Protein AF-A0A5C7R4H3-F1 (afdb_monomer_lite)

Foldseek 3Di:
DVVVVVVVVLVVVLVVLLVVLLVVCLVPPPPSVVDDPVVSSVLLVVLVVVCVVLVLDDSLQSSLLVVLCSHPNPVCQVPDPQNVVLSNPPVDDSVVSSVSSNVVSVVVVVVVVVVVPD

Radius of gyration: 15.07 Å; chains: 1; bounding box: 57×23×38 Å

Structure (mmCIF, N/CA/C/O backbone):
data_AF-A0A5C7R4H3-F1
#
_entry.id   AF-A0A5C7R4H3-F1
#
loop_
_atom_site.group_PDB
_atom_site.id
_atom_site.type_symbol
_atom_site.label_atom_id
_atom_site.label_alt_id
_atom_site.label_comp_id
_atom_site.label_asym_id
_atom_site.label_entity_id
_atom_site.label_seq_id
_atom_site.pdbx_PDB_ins_code
_atom_site.Cartn_x
_atom_site.Cartn_y
_atom_site.Cartn_z
_atom_site.occupancy
_atom_site.B_iso_or_equiv
_atom_site.auth_seq_id
_atom_site.auth_comp_id
_atom_site.auth_asym_id
_atom_site.auth_atom_id
_atom_site.pdbx_PDB_model_num
ATOM 1 N N . MET A 1 1 ? -31.438 5.739 4.914 1.00 60.06 1 MET A N 1
ATOM 2 C CA . MET A 1 1 ? -30.822 6.878 4.184 1.00 60.06 1 MET A CA 1
ATOM 3 C C . MET A 1 1 ? -29.326 7.069 4.486 1.00 60.06 1 MET A C 1
ATOM 5 O O . MET A 1 1 ? -28.551 7.189 3.547 1.00 60.06 1 MET A O 1
ATOM 9 N N . LEU A 1 2 ? -28.883 7.038 5.755 1.00 68.69 2 LEU A N 1
ATOM 10 C CA . LEU A 1 2 ? -27.461 7.198 6.134 1.00 68.69 2 LEU A CA 1
ATOM 11 C C . LEU A 1 2 ? -26.508 6.134 5.552 1.00 68.69 2 LEU A C 1
ATOM 13 O O . LEU A 1 2 ? -25.424 6.476 5.090 1.00 68.69 2 LEU A O 1
ATOM 17 N N . ALA A 1 3 ? -26.903 4.858 5.539 1.00 66.19 3 ALA A N 1
ATOM 18 C CA . ALA A 1 3 ? -26.071 3.776 4.999 1.00 66.19 3 ALA A CA 1
ATOM 19 C C . ALA A 1 3 ? -25.833 3.900 3.479 1.00 66.19 3 ALA A C 1
ATOM 21 O O . ALA A 1 3 ? -24.731 3.634 3.005 1.00 66.19 3 ALA A O 1
ATOM 22 N N . LEU A 1 4 ? -26.844 4.366 2.735 1.00 67.44 4 LEU A N 1
ATOM 23 C CA . LEU A 1 4 ? -26.761 4.661 1.298 1.00 67.44 4 LEU A CA 1
ATOM 24 C C . LEU A 1 4 ? -25.764 5.796 1.021 1.00 67.44 4 LEU A C 1
ATOM 26 O O . LEU A 1 4 ? -24.862 5.626 0.206 1.00 67.44 4 LEU A O 1
ATOM 30 N N . LYS A 1 5 ? -25.846 6.895 1.786 1.00 71.44 5 LYS A N 1
ATOM 31 C CA . LYS A 1 5 ? -24.895 8.016 1.691 1.00 71.44 5 LYS A CA 1
ATOM 32 C C . LYS A 1 5 ? -23.458 7.599 2.033 1.00 71.44 5 LYS A C 1
ATOM 34 O O . LYS A 1 5 ? -22.534 7.980 1.326 1.00 71.44 5 LYS A O 1
ATOM 39 N N . ARG A 1 6 ? -23.256 6.764 3.064 1.00 68.12 6 ARG A N 1
ATOM 40 C CA . ARG A 1 6 ? -21.918 6.248 3.426 1.00 68.12 6 ARG A CA 1
ATOM 41 C C . ARG A 1 6 ? -21.303 5.381 2.328 1.00 68.12 6 ARG A C 1
ATOM 43 O O . ARG A 1 6 ? -20.119 5.525 2.050 1.00 68.12 6 ARG A O 1
ATOM 50 N N . ARG A 1 7 ? -22.090 4.502 1.697 1.00 70.81 7 ARG A N 1
ATOM 51 C CA . ARG A 1 7 ? -21.613 3.675 0.575 1.00 70.81 7 ARG A CA 1
ATOM 52 C C . ARG A 1 7 ? -21.226 4.526 -0.633 1.00 70.81 7 ARG A C 1
ATOM 54 O O . ARG A 1 7 ? -20.177 4.288 -1.214 1.00 70.81 7 ARG A O 1
ATOM 61 N N . GLN A 1 8 ? -22.024 5.541 -0.962 1.00 71.06 8 GLN A N 1
ATOM 62 C CA . GLN A 1 8 ? -21.705 6.476 -2.047 1.00 71.06 8 GLN A CA 1
ATOM 63 C C . GLN A 1 8 ? -20.429 7.275 -1.763 1.00 71.06 8 GLN A C 1
ATOM 65 O O . GLN A 1 8 ? -19.561 7.357 -2.623 1.00 71.06 8 GLN A O 1
ATOM 70 N N . MET A 1 9 ? -20.267 7.803 -0.547 1.00 73.00 9 MET A N 1
ATOM 71 C CA . MET A 1 9 ? -19.039 8.509 -0.162 1.00 73.00 9 MET A CA 1
ATOM 72 C C . MET A 1 9 ? -17.804 7.603 -0.199 1.00 73.00 9 MET A C 1
ATOM 74 O O . MET A 1 9 ? -16.742 8.045 -0.626 1.00 73.00 9 MET A O 1
ATOM 78 N N . ALA A 1 10 ? -17.935 6.341 0.220 1.00 75.88 10 ALA A N 1
ATOM 79 C CA . ALA A 1 10 ? -16.845 5.372 0.144 1.00 75.88 10 ALA A CA 1
ATOM 80 C C . ALA A 1 10 ? -16.445 5.073 -1.310 1.00 75.88 10 ALA A C 1
ATOM 82 O O . ALA A 1 10 ? -15.255 5.030 -1.605 1.00 75.88 10 ALA A O 1
ATOM 83 N N . ALA A 1 11 ? -17.422 4.936 -2.213 1.00 78.56 11 ALA A N 1
ATOM 84 C CA . ALA A 1 11 ? -17.170 4.739 -3.639 1.00 78.56 11 ALA A CA 1
ATOM 85 C C . ALA A 1 11 ? -16.482 5.959 -4.277 1.00 78.56 11 ALA A C 1
ATOM 87 O O . ALA A 1 11 ? -15.495 5.805 -4.986 1.00 78.56 11 ALA A O 1
ATOM 88 N N . ILE A 1 12 ? -16.938 7.179 -3.965 1.00 80.69 12 ILE A N 1
ATOM 89 C CA . ILE A 1 12 ? -16.291 8.419 -4.430 1.00 80.69 12 ILE A CA 1
ATOM 90 C C . ILE A 1 12 ? -14.846 8.495 -3.921 1.00 80.69 12 ILE A C 1
ATOM 92 O O . ILE A 1 12 ? -13.932 8.792 -4.685 1.00 80.69 12 ILE A O 1
ATOM 96 N N . GLY A 1 13 ? -14.628 8.200 -2.637 1.00 82.88 13 GLY A N 1
ATOM 97 C CA . GLY A 1 13 ? -13.297 8.229 -2.034 1.00 82.88 13 GLY A CA 1
ATOM 98 C C . GLY A 1 13 ? -12.337 7.188 -2.612 1.00 82.88 13 GLY A C 1
ATOM 99 O O . GLY A 1 13 ? -11.134 7.433 -2.643 1.00 82.88 13 GLY A O 1
ATOM 100 N N . GLU A 1 14 ? -12.852 6.048 -3.072 1.00 83.94 14 GLU A N 1
ATOM 101 C CA . GLU A 1 14 ? -12.078 5.006 -3.751 1.00 83.94 14 GLU A CA 1
ATOM 102 C C . GLU A 1 14 ? -11.676 5.424 -5.163 1.00 83.94 14 GLU A C 1
ATOM 104 O O . GLU A 1 14 ? -10.496 5.353 -5.492 1.00 83.94 14 GLU A O 1
ATOM 109 N N . VAL A 1 15 ? -12.621 5.941 -5.955 1.00 87.75 15 VAL A N 1
ATOM 110 C CA . VAL A 1 15 ? -12.326 6.473 -7.295 1.00 87.75 15 VAL A CA 1
ATOM 111 C C . VAL A 1 15 ? -11.295 7.598 -7.204 1.00 87.75 15 VAL A C 1
ATOM 113 O O . VAL A 1 15 ? -10.321 7.604 -7.954 1.00 87.75 15 VAL A O 1
ATOM 116 N N . GLN A 1 16 ? -11.456 8.511 -6.242 1.00 88.62 16 GLN A N 1
ATOM 117 C CA . GLN A 1 16 ? -10.498 9.594 -6.026 1.00 88.62 16 GLN A CA 1
ATOM 118 C C . GLN A 1 16 ? -9.118 9.069 -5.613 1.00 88.62 16 GLN A C 1
ATOM 120 O O . GLN A 1 16 ? -8.109 9.556 -6.114 1.00 88.62 16 GLN A O 1
ATOM 125 N N . LEU A 1 17 ? -9.061 8.087 -4.706 1.00 88.75 17 LEU A N 1
ATOM 126 C CA . LEU A 1 17 ? -7.801 7.471 -4.289 1.00 88.75 17 LEU A CA 1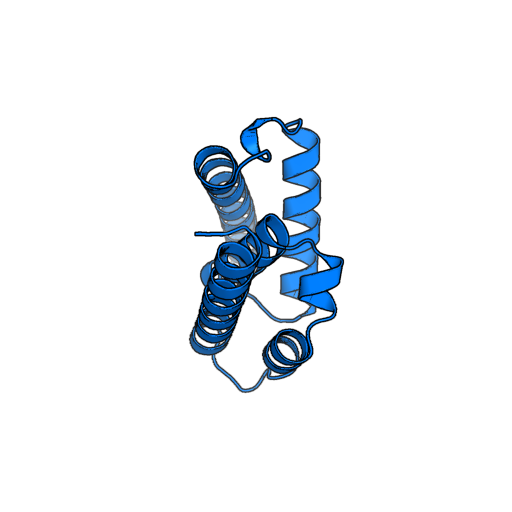
ATOM 127 C C . LEU A 1 17 ? -7.082 6.834 -5.481 1.00 88.75 17 LEU A C 1
ATOM 129 O O . LEU A 1 17 ? -5.897 7.086 -5.673 1.00 88.75 17 LEU A O 1
ATOM 133 N N . ARG A 1 18 ? -7.803 6.046 -6.280 1.00 92.25 18 ARG A N 1
ATOM 134 C CA . ARG A 1 18 ? -7.275 5.370 -7.466 1.00 92.25 18 ARG A CA 1
ATOM 135 C C . ARG A 1 18 ? -6.719 6.373 -8.476 1.00 92.25 18 ARG A C 1
ATOM 137 O O . ARG A 1 18 ? -5.572 6.235 -8.881 1.00 92.25 18 ARG A O 1
ATOM 144 N N . ASN A 1 19 ? -7.476 7.423 -8.799 1.00 91.31 19 ASN A N 1
ATOM 145 C CA . ASN A 1 19 ? -7.033 8.457 -9.738 1.00 91.31 19 ASN A CA 1
ATOM 146 C C . ASN A 1 19 ? -5.795 9.206 -9.217 1.00 91.31 19 ASN A C 1
ATOM 148 O O . ASN A 1 19 ? -4.832 9.392 -9.952 1.00 91.31 19 ASN A O 1
ATOM 152 N N . ASN A 1 20 ? -5.782 9.578 -7.931 1.00 91.75 20 ASN A N 1
ATOM 153 C CA . ASN A 1 20 ? -4.627 10.239 -7.322 1.00 91.75 20 ASN A CA 1
ATOM 154 C C . ASN A 1 20 ? -3.379 9.340 -7.334 1.00 91.75 20 ASN A C 1
ATOM 156 O O . ASN A 1 20 ? -2.272 9.837 -7.530 1.00 91.75 20 ASN A O 1
ATOM 160 N N . LEU A 1 21 ? -3.544 8.030 -7.113 1.00 92.06 21 LEU A N 1
ATOM 161 C CA . LEU A 1 21 ? -2.449 7.064 -7.184 1.00 92.06 21 LEU A CA 1
ATOM 162 C C . LEU A 1 21 ? -1.938 6.903 -8.613 1.00 92.06 21 LEU A C 1
ATOM 164 O O . LEU A 1 21 ? -0.732 6.980 -8.814 1.00 92.06 21 LEU A O 1
ATOM 168 N N . ALA A 1 22 ? -2.826 6.735 -9.592 1.00 91.12 22 ALA A N 1
ATOM 169 C CA . ALA A 1 22 ? -2.444 6.623 -10.995 1.00 91.12 22 ALA A CA 1
ATOM 170 C C . ALA A 1 22 ? -1.647 7.854 -11.457 1.00 91.12 22 ALA A C 1
ATOM 172 O O . ALA A 1 22 ? -0.559 7.710 -12.019 1.00 91.12 22 ALA A O 1
ATOM 173 N N . ASP A 1 23 ? -2.132 9.057 -11.132 1.00 92.19 23 ASP A N 1
ATOM 174 C CA . ASP A 1 23 ? -1.452 10.319 -11.432 1.00 92.19 23 ASP A CA 1
ATOM 175 C C . ASP A 1 23 ? -0.084 10.417 -10.748 1.00 92.19 23 ASP A C 1
ATOM 177 O O . ASP A 1 23 ? 0.902 10.805 -11.377 1.00 92.19 23 ASP A O 1
ATOM 181 N N . PHE A 1 24 ? -0.010 10.080 -9.457 1.00 91.69 24 PHE A N 1
ATOM 182 C CA . PHE A 1 24 ? 1.235 10.144 -8.694 1.00 91.69 24 PHE A CA 1
ATOM 183 C C . PHE A 1 24 ? 2.276 9.157 -9.233 1.00 91.69 24 PHE A C 1
ATOM 185 O O . PHE A 1 24 ? 3.411 9.543 -9.509 1.00 91.69 24 PHE A O 1
ATOM 192 N N . LEU A 1 25 ? 1.891 7.893 -9.416 1.00 91.25 25 LEU A N 1
ATOM 193 C CA . LEU A 1 25 ? 2.791 6.835 -9.867 1.00 91.25 25 LEU A CA 1
ATOM 194 C C . LEU A 1 25 ? 3.290 7.097 -11.288 1.00 91.25 25 LEU A C 1
ATOM 196 O O . LEU A 1 25 ? 4.483 6.974 -11.540 1.00 91.25 25 LEU A O 1
ATOM 200 N N . SER A 1 26 ? 2.415 7.558 -12.186 1.00 89.44 26 SER A N 1
ATOM 201 C CA . SER A 1 26 ? 2.797 7.890 -13.564 1.00 89.44 26 SER A CA 1
ATOM 202 C C . SER A 1 26 ? 3.826 9.021 -13.648 1.00 89.44 26 SER A C 1
ATOM 204 O O . SER A 1 26 ? 4.605 9.067 -14.596 1.00 89.44 26 SER A O 1
ATOM 206 N N . ARG A 1 27 ? 3.840 9.942 -12.672 1.00 90.38 27 ARG A N 1
ATOM 207 C CA . ARG A 1 27 ? 4.785 11.072 -12.627 1.00 90.38 27 ARG A CA 1
ATOM 208 C C . ARG A 1 27 ? 6.097 10.753 -11.919 1.00 90.38 27 ARG A C 1
ATOM 210 O O . ARG A 1 27 ? 7.091 11.420 -12.193 1.00 90.38 27 ARG A O 1
ATOM 217 N N . HIS A 1 28 ? 6.084 9.822 -10.969 1.00 88.75 28 HIS A N 1
ATOM 218 C CA . HIS A 1 28 ? 7.182 9.657 -10.011 1.00 88.75 28 HIS A CA 1
ATOM 219 C C . 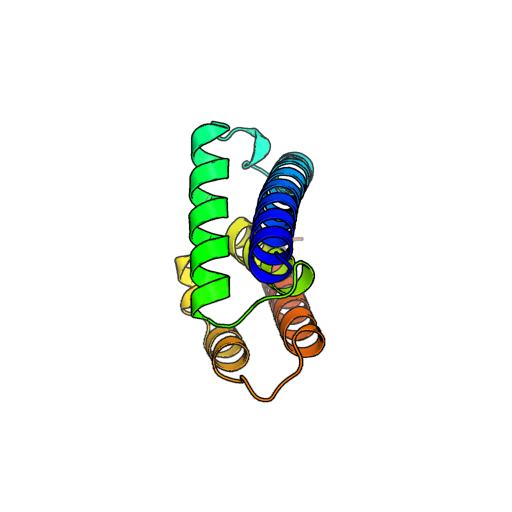HIS A 1 28 ? 7.821 8.269 -9.997 1.00 88.75 28 HIS A C 1
ATOM 221 O O . HIS A 1 28 ? 8.865 8.112 -9.366 1.00 88.75 28 HIS A O 1
ATOM 227 N N . VAL A 1 29 ? 7.227 7.272 -10.656 1.00 85.75 29 VAL A N 1
ATOM 228 C CA . VAL A 1 29 ? 7.776 5.917 -10.731 1.00 85.75 29 VAL A CA 1
ATOM 229 C C . VAL A 1 29 ? 8.102 5.581 -12.181 1.00 85.75 29 VAL A C 1
ATOM 231 O O . VAL A 1 29 ? 7.225 5.554 -13.048 1.00 85.75 29 VAL A O 1
ATOM 234 N N . ASP A 1 30 ? 9.382 5.318 -12.434 1.00 83.50 30 ASP A N 1
ATOM 235 C CA . ASP A 1 30 ? 9.886 5.017 -13.770 1.00 83.50 30 ASP A CA 1
ATOM 236 C C . ASP A 1 30 ? 9.184 3.793 -14.374 1.00 83.50 30 ASP A C 1
ATOM 238 O O . ASP A 1 30 ? 8.921 2.793 -13.706 1.00 83.50 30 ASP A O 1
ATOM 242 N N . GLY A 1 31 ? 8.861 3.878 -15.665 1.00 81.31 31 GLY A N 1
ATOM 243 C CA . GLY A 1 31 ? 8.191 2.810 -16.410 1.00 81.31 31 GLY A CA 1
ATOM 244 C C . GLY A 1 31 ? 6.673 2.728 -16.208 1.00 81.31 31 GLY A C 1
ATOM 245 O O . GLY A 1 31 ? 5.993 2.234 -17.105 1.00 81.31 31 GLY A O 1
ATOM 246 N N . ILE A 1 32 ? 6.114 3.272 -15.118 1.00 83.69 32 ILE A N 1
ATOM 247 C CA . ILE A 1 32 ? 4.659 3.230 -14.875 1.00 83.69 32 ILE A CA 1
ATOM 248 C C . ILE A 1 32 ? 3.895 4.158 -15.816 1.00 83.69 32 ILE A C 1
ATOM 250 O O . ILE A 1 32 ? 2.877 3.752 -16.368 1.00 83.69 32 ILE A O 1
ATOM 254 N N . GLY A 1 33 ? 4.405 5.363 -16.080 1.00 78.00 33 GLY A N 1
ATOM 255 C CA . GLY A 1 33 ? 3.761 6.302 -17.009 1.00 78.00 33 GLY A CA 1
ATOM 256 C C . GLY A 1 33 ? 3.674 5.807 -18.463 1.00 78.00 33 GLY A C 1
ATOM 257 O O . GLY A 1 33 ? 2.941 6.385 -19.259 1.00 78.00 33 GLY A O 1
ATOM 258 N N . ALA A 1 34 ? 4.404 4.742 -18.817 1.00 81.56 34 ALA A N 1
ATOM 259 C CA . ALA A 1 34 ? 4.346 4.099 -20.131 1.00 81.56 34 ALA A CA 1
ATOM 260 C C . ALA A 1 34 ? 3.349 2.924 -20.192 1.00 81.56 34 ALA A C 1
ATOM 262 O O . ALA A 1 34 ? 3.125 2.367 -21.270 1.00 81.56 34 ALA A O 1
ATOM 263 N N . LEU A 1 35 ? 2.766 2.518 -19.058 1.00 81.75 35 LEU A N 1
ATOM 264 C CA . LEU A 1 35 ? 1.762 1.460 -19.026 1.00 81.75 35 LEU A CA 1
ATOM 265 C C . LEU A 1 35 ? 0.448 1.946 -19.660 1.00 81.75 35 LEU A C 1
ATOM 267 O O . LEU A 1 35 ? 0.064 3.103 -19.484 1.00 81.75 35 LEU A O 1
ATOM 271 N N . PRO A 1 36 ? -0.293 1.062 -20.353 1.00 86.31 36 PRO A N 1
ATOM 272 C CA . PRO A 1 36 ? -1.665 1.356 -20.741 1.00 86.31 36 PRO A CA 1
ATOM 273 C C . PRO A 1 36 ? -2.504 1.706 -19.505 1.00 86.31 36 PRO A C 1
ATOM 275 O O . PRO A 1 36 ? -2.461 0.977 -18.512 1.00 86.31 36 PRO A O 1
ATOM 278 N N . LEU A 1 37 ? -3.291 2.783 -19.584 1.00 79.88 37 LEU A N 1
ATOM 279 C CA . LEU A 1 37 ? -4.125 3.271 -18.475 1.00 79.88 37 LEU A CA 1
ATOM 280 C C . LEU A 1 37 ? -5.014 2.167 -17.884 1.00 79.88 37 LEU A C 1
ATOM 282 O O . LEU A 1 37 ? -5.022 1.975 -16.673 1.00 79.88 37 LEU A O 1
ATOM 286 N N . ASP A 1 38 ? -5.663 1.370 -18.738 1.00 86.25 38 ASP A N 1
ATOM 287 C CA . ASP A 1 38 ? -6.535 0.265 -18.313 1.00 86.25 38 ASP A CA 1
ATOM 288 C C . ASP A 1 38 ? -5.797 -0.790 -17.474 1.00 86.25 38 ASP A C 1
ATOM 290 O O . ASP A 1 38 ? -6.375 -1.418 -16.586 1.00 86.25 38 ASP A O 1
ATOM 294 N N . ARG A 1 39 ? -4.501 -0.988 -17.744 1.00 87.69 39 ARG A N 1
ATOM 295 C CA . ARG A 1 39 ? -3.671 -1.935 -17.000 1.00 87.69 39 ARG A CA 1
ATOM 296 C C . ARG A 1 39 ? -3.297 -1.379 -15.630 1.00 87.69 39 ARG A C 1
ATOM 298 O O . ARG A 1 39 ? -3.409 -2.106 -14.647 1.00 87.69 39 ARG A O 1
ATOM 305 N N . LEU A 1 40 ? -2.872 -0.116 -15.565 1.00 87.12 40 LEU A N 1
ATOM 306 C CA . LEU A 1 40 ? -2.549 0.540 -14.297 1.00 87.12 40 LEU A CA 1
ATOM 307 C C . LEU A 1 40 ? -3.781 0.602 -13.385 1.00 87.12 40 LEU A C 1
ATOM 309 O O . LEU A 1 40 ? -3.690 0.281 -12.203 1.00 87.12 40 LEU A O 1
ATOM 313 N N . ASP A 1 41 ? -4.941 0.934 -13.949 1.00 89.12 41 ASP A N 1
ATOM 314 C CA . ASP A 1 41 ? -6.212 0.952 -13.230 1.00 89.12 41 ASP A CA 1
ATOM 315 C C . ASP A 1 41 ? -6.556 -0.426 -12.647 1.00 89.12 41 ASP A C 1
ATOM 317 O O . ASP A 1 41 ? -6.869 -0.529 -11.459 1.00 89.12 41 ASP A O 1
ATOM 321 N N . ALA A 1 42 ? -6.429 -1.495 -13.440 1.00 90.38 42 ALA A N 1
ATOM 322 C CA . ALA A 1 42 ? -6.689 -2.856 -12.974 1.00 90.38 42 ALA A CA 1
ATOM 323 C C . ALA A 1 42 ? -5.714 -3.307 -11.868 1.00 90.38 42 ALA A C 1
ATOM 325 O O . ALA A 1 42 ? -6.123 -3.967 -10.908 1.00 90.38 42 ALA A O 1
ATOM 326 N N . GLU A 1 43 ? -4.431 -2.949 -11.977 1.00 91.44 43 GLU A N 1
ATOM 327 C CA . GLU A 1 43 ? -3.427 -3.249 -10.951 1.00 91.44 43 GLU A CA 1
ATOM 328 C C . GLU A 1 43 ? -3.724 -2.497 -9.642 1.00 91.44 43 GLU A C 1
ATOM 330 O O . GLU A 1 43 ? -3.690 -3.094 -8.560 1.00 91.44 43 GLU A O 1
ATOM 335 N N . LEU A 1 44 ? -4.098 -1.216 -9.724 1.00 92.44 44 LEU A N 1
ATOM 336 C CA . LEU A 1 44 ? -4.487 -0.421 -8.560 1.00 92.44 44 LEU A CA 1
ATOM 337 C C . LEU A 1 44 ? -5.764 -0.946 -7.899 1.00 92.44 44 LEU A C 1
ATOM 339 O O . LEU A 1 44 ? -5.801 -1.063 -6.673 1.00 92.44 44 LEU A O 1
ATOM 343 N N . ASP A 1 45 ? -6.779 -1.323 -8.677 1.00 93.06 45 ASP A N 1
ATOM 344 C CA . ASP A 1 45 ? -8.013 -1.912 -8.150 1.00 93.06 45 ASP A CA 1
ATOM 345 C C . ASP A 1 45 ? -7.734 -3.229 -7.407 1.00 93.06 45 ASP A C 1
ATOM 347 O O . ASP A 1 45 ? -8.255 -3.457 -6.307 1.00 93.06 45 ASP A O 1
ATOM 351 N N . ALA A 1 46 ? -6.847 -4.072 -7.947 1.00 93.94 46 ALA A N 1
ATOM 352 C CA . ALA A 1 46 ? -6.418 -5.301 -7.286 1.00 93.94 46 ALA A CA 1
ATOM 353 C C . ALA A 1 46 ? -5.687 -5.019 -5.959 1.00 93.94 46 ALA A C 1
ATOM 355 O O . ALA A 1 46 ? -5.970 -5.668 -4.944 1.00 93.94 46 ALA A O 1
ATOM 356 N N . ILE A 1 47 ? -4.796 -4.022 -5.930 1.00 94.50 47 ILE A N 1
ATOM 357 C CA . ILE A 1 47 ? -4.082 -3.617 -4.711 1.00 94.50 47 ILE A CA 1
ATOM 358 C C . ILE A 1 47 ? -5.052 -3.052 -3.664 1.00 94.50 47 ILE A C 1
ATOM 360 O O . ILE A 1 47 ? -4.977 -3.425 -2.489 1.00 94.50 47 ILE A O 1
ATOM 364 N N . ILE A 1 48 ? -5.989 -2.189 -4.062 1.00 93.06 48 ILE A N 1
ATOM 365 C CA . ILE A 1 48 ? -7.007 -1.622 -3.166 1.00 93.06 48 ILE A CA 1
ATOM 366 C C . ILE A 1 48 ? -7.867 -2.744 -2.567 1.00 93.06 48 ILE A C 1
ATOM 368 O O . ILE A 1 48 ? -8.104 -2.770 -1.352 1.00 93.06 48 ILE A O 1
ATOM 372 N N . ALA A 1 49 ? -8.299 -3.708 -3.386 1.00 92.69 49 ALA A N 1
ATOM 373 C CA . ALA A 1 49 ? -9.055 -4.870 -2.929 1.00 92.69 49 ALA A CA 1
ATOM 374 C C . ALA A 1 49 ? -8.252 -5.724 -1.931 1.00 92.69 49 ALA A C 1
ATOM 376 O O . ALA A 1 49 ? -8.781 -6.121 -0.883 1.00 92.69 49 ALA A O 1
ATOM 377 N N . TYR A 1 50 ? -6.965 -5.955 -2.205 1.00 94.31 50 TYR A N 1
ATOM 378 C CA . TYR A 1 50 ? -6.068 -6.663 -1.295 1.00 94.31 50 TYR A CA 1
ATOM 379 C C . TYR A 1 50 ? -5.918 -5.928 0.043 1.00 94.31 50 TYR A C 1
ATOM 381 O O . TYR A 1 50 ? -6.136 -6.522 1.103 1.00 94.31 50 TYR A O 1
ATOM 389 N N . CYS A 1 51 ? -5.636 -4.623 0.012 1.00 93.94 51 CYS A N 1
ATOM 390 C CA . CYS A 1 51 ? -5.494 -3.787 1.203 1.00 93.94 51 CYS A CA 1
ATOM 391 C C . CYS A 1 51 ? -6.731 -3.881 2.103 1.00 93.94 51 CYS A C 1
ATOM 393 O O . CYS A 1 51 ? -6.619 -4.086 3.314 1.00 93.94 51 CYS A O 1
ATOM 395 N N . ARG A 1 52 ? -7.929 -3.833 1.509 1.00 90.81 52 ARG A N 1
ATOM 396 C CA . ARG A 1 52 ? -9.198 -3.981 2.235 1.00 90.81 52 ARG A CA 1
ATOM 397 C C . ARG A 1 52 ? -9.330 -5.340 2.907 1.00 90.81 52 ARG A C 1
ATOM 399 O O . ARG A 1 52 ? -9.712 -5.397 4.080 1.00 90.81 52 ARG A O 1
ATOM 406 N N . LYS A 1 53 ? -8.991 -6.420 2.198 1.00 92.88 53 LYS A N 1
ATOM 407 C CA . LYS A 1 53 ? -8.979 -7.786 2.746 1.00 92.88 53 LYS A CA 1
ATOM 408 C C . LYS A 1 53 ? -7.982 -7.916 3.905 1.00 92.88 53 LYS A C 1
ATOM 410 O O . LYS A 1 53 ? -8.290 -8.558 4.910 1.00 92.88 53 LYS A O 1
ATOM 415 N N . ALA A 1 54 ? -6.838 -7.243 3.804 1.00 91.38 54 ALA A N 1
ATOM 416 C CA . ALA A 1 54 ? -5.813 -7.162 4.844 1.00 91.38 54 ALA A CA 1
ATOM 417 C C . ALA A 1 54 ? -6.145 -6.159 5.975 1.00 91.38 54 ALA A C 1
ATOM 419 O O . ALA A 1 54 ? -5.402 -6.015 6.948 1.00 91.38 54 ALA A O 1
ATOM 420 N N . GLY A 1 55 ? -7.285 -5.467 5.894 1.00 92.12 55 GLY A N 1
ATOM 421 C CA . GLY A 1 55 ? -7.738 -4.529 6.919 1.00 92.12 55 GLY A CA 1
ATOM 422 C C . GLY A 1 55 ? -7.022 -3.175 6.908 1.00 92.12 55 GLY A C 1
ATOM 423 O O . GLY A 1 55 ? -7.104 -2.457 7.907 1.00 92.12 55 GLY A O 1
ATOM 424 N N . LEU A 1 56 ? -6.337 -2.816 5.821 1.00 93.50 56 LEU A N 1
ATOM 425 C CA . LEU A 1 56 ? -5.900 -1.449 5.539 1.00 93.50 56 LEU A CA 1
ATOM 426 C C . LEU A 1 56 ? -7.077 -0.690 4.919 1.00 93.50 56 LEU A C 1
ATOM 428 O O . LEU A 1 56 ? -7.582 -1.038 3.853 1.00 93.50 56 LEU A O 1
ATOM 432 N N . ARG A 1 57 ? -7.576 0.311 5.640 1.00 89.50 57 ARG A N 1
ATOM 433 C CA . ARG A 1 57 ? -8.815 1.030 5.309 1.00 89.50 57 ARG A CA 1
ATOM 434 C C . ARG A 1 57 ? -8.612 2.531 5.144 1.00 89.50 57 ARG A C 1
ATOM 436 O O . ARG A 1 57 ? -9.499 3.190 4.611 1.00 89.50 57 ARG A O 1
ATOM 443 N N . SER A 1 58 ? -7.493 3.079 5.619 1.00 91.62 58 SER A N 1
ATOM 444 C CA . SER A 1 58 ? -7.170 4.489 5.401 1.00 91.62 58 SER A CA 1
ATOM 445 C C . SER A 1 58 ? -6.555 4.689 4.015 1.00 91.62 58 SER A C 1
ATOM 447 O O . SER A 1 58 ? -5.804 3.843 3.534 1.00 91.62 58 SER A O 1
ATOM 449 N N . GLN A 1 59 ? -6.844 5.832 3.386 1.00 91.19 59 GLN A N 1
ATOM 450 C CA . GLN A 1 59 ? -6.247 6.193 2.095 1.00 91.19 59 GLN A CA 1
ATOM 451 C C . GLN A 1 59 ? -4.718 6.198 2.162 1.00 91.19 59 GLN A C 1
ATOM 453 O O . GLN A 1 59 ? -4.075 5.693 1.251 1.00 91.19 59 GLN A O 1
ATOM 458 N N . ARG A 1 60 ? -4.144 6.692 3.269 1.00 93.56 60 ARG A N 1
ATOM 459 C CA . ARG A 1 60 ? -2.695 6.689 3.486 1.00 93.56 60 ARG A CA 1
ATOM 460 C C . ARG A 1 60 ? -2.128 5.272 3.484 1.00 93.56 60 ARG A C 1
ATOM 462 O O . ARG A 1 60 ? -1.234 5.007 2.705 1.00 93.56 60 ARG A O 1
ATOM 469 N N . ALA A 1 61 ? -2.687 4.352 4.273 1.00 94.31 61 ALA A N 1
ATOM 470 C CA . ALA A 1 61 ? -2.179 2.981 4.340 1.00 94.31 61 ALA A CA 1
ATOM 471 C C . ALA A 1 61 ? -2.243 2.260 2.986 1.00 94.31 61 ALA A C 1
ATOM 473 O O . ALA A 1 61 ? -1.308 1.553 2.617 1.00 94.31 61 ALA A O 1
ATOM 474 N N . VAL A 1 62 ? -3.333 2.462 2.239 1.00 94.75 62 VAL A N 1
ATOM 475 C CA . VAL A 1 62 ? -3.476 1.918 0.884 1.00 94.75 62 VAL A CA 1
ATOM 476 C C . VAL A 1 62 ? -2.445 2.536 -0.060 1.00 94.75 62 VAL A C 1
ATOM 478 O O . VAL A 1 62 ? -1.814 1.808 -0.816 1.00 94.75 62 VAL A O 1
ATOM 481 N N . ALA A 1 63 ? -2.233 3.852 0.006 1.00 94.69 63 ALA A N 1
ATOM 482 C CA . ALA A 1 63 ? -1.252 4.541 -0.824 1.00 94.69 63 ALA A CA 1
ATOM 483 C C . ALA A 1 63 ? 0.185 4.087 -0.532 1.00 94.69 63 ALA A C 1
ATOM 485 O O . ALA A 1 63 ? 0.928 3.799 -1.467 1.00 94.69 63 ALA A O 1
ATOM 486 N N . SER A 1 64 ? 0.557 3.954 0.744 1.00 95.94 64 SER A N 1
ATOM 487 C CA . SER A 1 64 ? 1.875 3.458 1.155 1.00 95.94 64 SER A CA 1
ATOM 488 C C . SER A 1 64 ? 2.122 2.044 0.620 1.00 95.94 64 SER A C 1
ATOM 490 O O . SER A 1 64 ? 3.191 1.763 0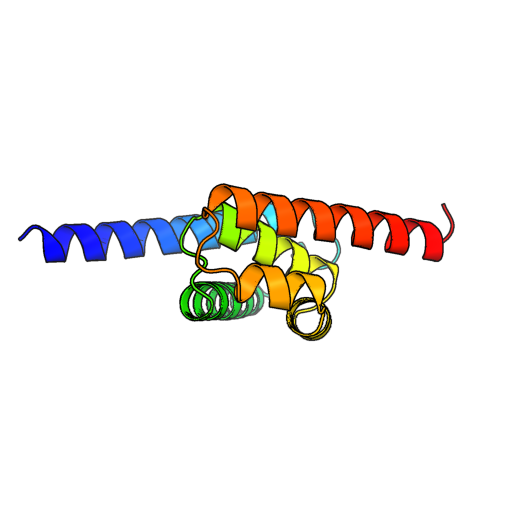.084 1.00 95.94 64 SER A O 1
ATOM 492 N N . TYR A 1 65 ? 1.117 1.165 0.704 1.00 97.00 65 TYR A N 1
ATOM 493 C CA . TYR A 1 65 ? 1.214 -0.199 0.184 1.00 97.00 65 TYR A CA 1
ATOM 494 C C . TYR A 1 65 ? 1.259 -0.240 -1.352 1.00 97.00 65 TYR A C 1
ATOM 496 O O . TYR A 1 65 ? 2.074 -0.955 -1.927 1.00 97.00 65 TYR A O 1
ATOM 504 N N . ALA A 1 66 ? 0.434 0.561 -2.032 1.00 95.62 66 ALA A N 1
ATOM 505 C CA . ALA A 1 66 ? 0.434 0.649 -3.491 1.00 95.62 66 ALA A CA 1
ATOM 506 C C . ALA A 1 66 ? 1.766 1.170 -4.043 1.00 95.62 66 ALA A C 1
ATOM 508 O O . ALA A 1 66 ? 2.266 0.634 -5.031 1.00 95.62 66 ALA A O 1
ATOM 509 N N . LEU A 1 67 ? 2.374 2.161 -3.384 1.00 94.81 67 LEU A N 1
ATOM 510 C CA . LEU A 1 67 ? 3.703 2.653 -3.741 1.00 94.81 67 LEU A CA 1
ATOM 511 C C . LEU A 1 67 ? 4.768 1.562 -3.581 1.00 94.81 67 LEU A C 1
ATOM 513 O O . LEU A 1 67 ? 5.567 1.355 -4.491 1.00 94.81 67 LEU A O 1
ATOM 517 N N . ALA A 1 68 ? 4.751 0.829 -2.464 1.00 95.81 68 ALA A N 1
ATOM 518 C CA . ALA A 1 68 ? 5.649 -0.302 -2.239 1.00 95.81 68 ALA A CA 1
ATOM 519 C C . ALA A 1 68 ? 5.540 -1.346 -3.365 1.00 95.81 68 ALA A C 1
ATOM 521 O O . ALA A 1 68 ? 6.548 -1.744 -3.951 1.00 95.81 68 ALA A O 1
ATOM 522 N N . CYS A 1 69 ? 4.312 -1.748 -3.700 1.00 95.44 69 CYS A N 1
ATOM 523 C CA . CYS A 1 69 ? 4.016 -2.687 -4.783 1.00 95.44 69 CYS A CA 1
ATOM 524 C C . CYS A 1 69 ? 4.502 -2.189 -6.146 1.00 95.44 69 CYS A C 1
ATOM 526 O O . CYS A 1 69 ? 5.082 -2.955 -6.911 1.00 95.44 69 CYS A O 1
ATOM 528 N N . SER A 1 70 ? 4.303 -0.903 -6.419 1.00 92.19 70 SER A N 1
ATOM 529 C CA . SER A 1 70 ? 4.708 -0.260 -7.669 1.00 92.19 70 SER A CA 1
ATOM 530 C C . SER A 1 70 ? 6.228 -0.221 -7.843 1.00 92.19 70 SER A C 1
ATOM 532 O O . SER A 1 70 ? 6.721 -0.354 -8.957 1.00 92.19 70 SER A O 1
ATOM 534 N N . LEU A 1 71 ? 6.980 -0.064 -6.748 1.00 90.75 71 LEU A N 1
ATOM 535 C CA . LEU A 1 71 ? 8.443 0.009 -6.775 1.00 90.75 71 LEU A CA 1
ATOM 536 C C . LEU A 1 71 ? 9.121 -1.365 -6.793 1.00 90.75 71 LEU A C 1
ATOM 538 O O . LEU A 1 71 ? 10.172 -1.525 -7.410 1.00 90.75 71 LEU A O 1
ATOM 542 N N . PHE A 1 72 ? 8.561 -2.347 -6.085 1.00 91.75 72 PHE A N 1
ATOM 543 C CA . PHE A 1 72 ? 9.258 -3.606 -5.795 1.00 91.75 72 PHE A CA 1
ATOM 544 C C . PHE A 1 72 ? 8.537 -4.861 -6.291 1.00 91.75 72 PHE A C 1
ATOM 546 O O . PHE A 1 72 ? 9.086 -5.957 -6.170 1.00 91.75 72 PHE A O 1
ATOM 553 N N . GLY A 1 73 ? 7.339 -4.710 -6.855 1.00 91.81 73 GLY A N 1
ATOM 554 C CA . GLY A 1 73 ? 6.491 -5.801 -7.320 1.00 91.81 73 GLY A CA 1
ATOM 555 C C . GLY A 1 73 ? 5.613 -6.399 -6.217 1.00 91.81 73 GLY A C 1
ATOM 556 O O . GLY A 1 73 ? 6.030 -6.566 -5.068 1.00 91.81 73 GLY A O 1
ATOM 557 N N . ASN A 1 74 ? 4.387 -6.775 -6.591 1.00 92.75 74 ASN A N 1
ATOM 558 C CA . ASN A 1 74 ? 3.371 -7.308 -5.674 1.00 92.75 74 ASN A CA 1
ATOM 559 C C . ASN A 1 74 ? 3.849 -8.538 -4.891 1.00 92.75 74 ASN A C 1
ATOM 561 O O . ASN A 1 74 ? 3.630 -8.619 -3.686 1.00 92.75 74 ASN A O 1
ATOM 565 N N . GLU A 1 75 ? 4.510 -9.485 -5.560 1.00 92.44 75 GLU A N 1
ATOM 566 C CA . GLU A 1 75 ? 4.951 -10.742 -4.940 1.00 92.44 75 GLU A CA 1
ATOM 567 C C . GLU A 1 75 ? 5.992 -10.510 -3.845 1.00 92.44 75 GLU A C 1
ATOM 569 O O . GLU A 1 75 ? 5.889 -11.079 -2.759 1.00 92.44 75 GLU A O 1
ATOM 574 N N . ARG A 1 76 ? 6.958 -9.619 -4.095 1.00 93.56 76 ARG A N 1
ATOM 575 C CA . ARG A 1 76 ? 7.997 -9.281 -3.121 1.00 93.56 76 ARG A CA 1
ATOM 576 C C . ARG A 1 76 ? 7.406 -8.603 -1.892 1.00 93.56 76 ARG A C 1
ATOM 578 O O . ARG A 1 76 ? 7.744 -8.975 -0.775 1.00 93.56 76 ARG A O 1
ATOM 585 N N . VAL A 1 77 ? 6.524 -7.626 -2.095 1.00 96.06 77 VAL A N 1
ATOM 586 C CA . VAL A 1 77 ? 5.895 -6.890 -0.989 1.00 96.06 77 VAL A CA 1
ATOM 587 C C . VAL A 1 77 ? 4.984 -7.807 -0.175 1.00 96.06 77 VAL A C 1
ATOM 589 O O . VAL A 1 77 ? 5.043 -7.802 1.051 1.00 96.06 77 VAL A O 1
ATOM 592 N N . ALA A 1 78 ? 4.157 -8.623 -0.834 1.00 92.88 78 ALA A N 1
ATOM 593 C CA . ALA A 1 78 ? 3.248 -9.545 -0.157 1.00 92.88 78 ALA A CA 1
ATOM 594 C C . ALA A 1 78 ? 3.973 -10.699 0.560 1.00 92.88 78 ALA A C 1
ATOM 596 O O . ALA A 1 78 ? 3.423 -11.253 1.510 1.00 92.88 78 ALA A O 1
ATOM 597 N N . GLY A 1 79 ? 5.177 -11.062 0.107 1.00 94.00 79 GLY A N 1
ATOM 598 C CA . GLY A 1 79 ? 6.010 -12.108 0.700 1.00 94.00 79 GLY A CA 1
ATOM 599 C C . GLY A 1 79 ? 6.959 -11.636 1.805 1.00 94.00 79 GLY A C 1
ATOM 600 O O . GLY A 1 79 ? 7.534 -12.479 2.491 1.00 94.00 79 GLY A O 1
ATOM 601 N N . ASP A 1 80 ? 7.141 -10.325 1.999 1.00 96.62 80 ASP A N 1
ATOM 602 C CA . ASP A 1 80 ? 8.072 -9.809 3.004 1.00 96.62 80 ASP A CA 1
ATOM 603 C C . ASP A 1 80 ? 7.536 -10.038 4.434 1.00 96.62 80 ASP A C 1
ATOM 605 O O . ASP A 1 80 ? 6.438 -9.570 4.758 1.00 96.62 80 ASP A O 1
ATOM 609 N N . PRO A 1 81 ? 8.291 -10.713 5.328 1.00 96.31 81 PRO A N 1
ATOM 610 C CA . PRO A 1 81 ? 7.839 -11.001 6.691 1.00 96.31 81 PRO A CA 1
ATOM 611 C C . PRO A 1 81 ? 7.458 -9.759 7.506 1.00 96.31 81 PRO A C 1
ATOM 613 O O . PRO A 1 81 ? 6.532 -9.819 8.318 1.00 96.31 81 PRO A O 1
ATOM 616 N N . SER A 1 82 ? 8.133 -8.629 7.283 1.00 95.44 82 SER A N 1
A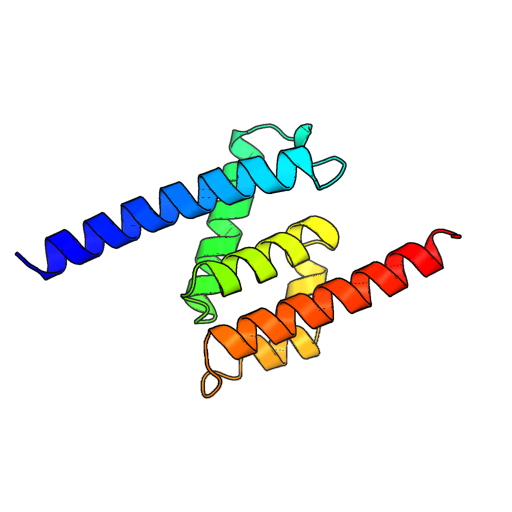TOM 617 C CA . SER A 1 82 ? 7.861 -7.370 7.983 1.00 95.44 82 SER A CA 1
ATOM 618 C C . SER A 1 82 ? 6.510 -6.810 7.552 1.00 95.44 82 SER A C 1
ATOM 620 O O . SER A 1 82 ? 5.693 -6.433 8.393 1.00 95.44 82 SER A O 1
ATOM 622 N N . ILE A 1 83 ? 6.237 -6.819 6.244 1.00 97.12 83 ILE A N 1
ATOM 623 C CA . ILE A 1 83 ? 4.947 -6.397 5.692 1.00 97.12 83 ILE A CA 1
ATOM 624 C C . ILE A 1 83 ? 3.835 -7.340 6.150 1.00 97.12 83 ILE A C 1
ATOM 626 O O . ILE A 1 83 ? 2.803 -6.867 6.622 1.00 97.12 83 ILE A O 1
ATOM 630 N N . ILE A 1 84 ? 4.049 -8.657 6.097 1.00 96.38 84 ILE A N 1
ATOM 631 C CA . ILE A 1 84 ? 3.091 -9.647 6.612 1.00 96.38 84 ILE A CA 1
ATOM 632 C C . ILE A 1 84 ? 2.757 -9.355 8.081 1.00 96.38 84 ILE A C 1
ATOM 634 O O . ILE A 1 84 ? 1.578 -9.341 8.443 1.00 96.38 84 ILE A O 1
ATOM 638 N N . GLY A 1 85 ? 3.763 -9.055 8.908 1.00 95.88 85 GLY A N 1
ATOM 639 C CA . GLY A 1 85 ? 3.578 -8.655 10.304 1.00 95.88 85 GLY A CA 1
ATOM 640 C C . GLY A 1 85 ? 2.702 -7.408 10.455 1.00 95.88 85 GLY A C 1
ATOM 641 O O . GLY A 1 85 ? 1.719 -7.432 11.195 1.00 95.88 85 GLY A O 1
ATOM 642 N N . VAL A 1 86 ? 2.984 -6.346 9.692 1.00 95.94 86 VAL A N 1
ATOM 643 C CA . VAL A 1 86 ? 2.182 -5.105 9.693 1.00 95.94 86 VAL A CA 1
ATOM 644 C C . VAL A 1 86 ? 0.741 -5.349 9.227 1.00 95.94 86 VAL A C 1
ATOM 646 O O . VAL A 1 86 ? -0.212 -4.747 9.736 1.00 95.94 86 VAL A O 1
ATOM 649 N N . LEU A 1 87 ? 0.540 -6.235 8.251 1.00 94.62 87 LEU A N 1
ATOM 650 C CA . LEU A 1 87 ? -0.790 -6.596 7.764 1.00 94.62 87 LEU A CA 1
ATOM 651 C C . LEU A 1 87 ? -1.570 -7.436 8.789 1.00 94.62 87 LEU A C 1
ATOM 653 O O . LEU A 1 87 ? -2.785 -7.255 8.919 1.00 94.62 87 LEU A O 1
ATOM 657 N N . ALA A 1 88 ? -0.890 -8.312 9.528 1.00 94.56 88 ALA A N 1
ATOM 658 C CA . ALA A 1 88 ? -1.477 -9.161 10.561 1.00 94.56 88 ALA A CA 1
ATOM 659 C C . ALA A 1 88 ? -1.810 -8.400 11.857 1.00 94.56 88 ALA A C 1
ATOM 661 O O . ALA A 1 88 ? -2.798 -8.735 12.516 1.00 94.56 88 ALA A O 1
ATOM 662 N N . ASP A 1 89 ? -1.045 -7.361 12.202 1.00 94.06 89 ASP A N 1
ATOM 663 C CA . ASP A 1 89 ? -1.277 -6.537 13.389 1.00 94.06 89 ASP A CA 1
ATOM 664 C C . ASP A 1 89 ? -2.491 -5.612 13.213 1.00 94.06 89 ASP A C 1
ATOM 666 O O . ASP A 1 89 ? -2.407 -4.447 12.819 1.00 94.06 89 ASP A O 1
ATOM 670 N N . ARG A 1 90 ? -3.668 -6.159 13.517 1.00 89.12 90 ARG A N 1
ATOM 671 C CA . ARG A 1 90 ? -4.941 -5.428 13.488 1.00 89.12 90 ARG A CA 1
ATOM 672 C C . ARG A 1 90 ? -5.193 -4.593 14.743 1.00 89.12 90 ARG A C 1
ATOM 674 O O . ARG A 1 90 ? -6.168 -3.842 14.749 1.00 89.12 90 ARG A O 1
ATOM 681 N N . SER A 1 91 ? -4.369 -4.738 15.782 1.00 93.19 91 SER A N 1
ATOM 682 C CA . SER A 1 91 ? -4.438 -3.917 16.997 1.00 93.19 91 SER A CA 1
ATOM 683 C C . SER A 1 91 ? -3.835 -2.532 16.793 1.00 93.19 91 SER A C 1
ATOM 685 O O . SER A 1 91 ? -4.325 -1.570 17.383 1.00 93.19 91 SER A O 1
ATOM 687 N N . SER A 1 92 ? -2.821 -2.420 15.936 1.00 93.75 92 SER A N 1
ATOM 688 C CA . SER A 1 92 ? -2.205 -1.141 15.597 1.00 93.75 92 SER A CA 1
ATOM 689 C C . SER A 1 92 ? -3.138 -0.209 14.827 1.00 93.75 92 SER A C 1
ATOM 691 O O . SER A 1 92 ? -4.010 -0.626 14.051 1.00 93.75 92 SER A O 1
ATOM 693 N N . SER A 1 93 ? -2.930 1.096 15.013 1.00 95.75 93 SER A N 1
ATOM 694 C CA . SER A 1 93 ? -3.706 2.101 14.299 1.00 95.75 93 SER A CA 1
ATOM 695 C C . SER A 1 93 ? -3.415 2.052 12.793 1.00 95.75 93 SER A C 1
ATOM 697 O O . SER A 1 93 ? -2.364 1.606 12.333 1.00 95.75 93 SER A O 1
ATOM 699 N N . GLN A 1 94 ? -4.354 2.549 11.984 1.00 94.75 94 GLN A N 1
ATOM 700 C CA . GLN A 1 94 ? -4.147 2.648 10.533 1.00 94.75 94 GLN A CA 1
ATOM 701 C C . GLN A 1 94 ? -2.978 3.574 10.170 1.00 94.75 94 GLN A C 1
ATOM 703 O O . GLN A 1 94 ? -2.396 3.416 9.102 1.00 94.75 94 GLN A O 1
ATOM 708 N N . LEU A 1 95 ? -2.672 4.551 11.029 1.00 95.56 95 LEU A N 1
ATOM 709 C CA . LEU A 1 95 ? -1.583 5.496 10.821 1.00 95.56 95 LEU A CA 1
ATOM 710 C C . LEU A 1 95 ? -0.230 4.843 11.109 1.00 95.56 95 LEU A C 1
ATOM 712 O O . LEU A 1 95 ? 0.674 4.976 10.291 1.00 95.56 95 LEU 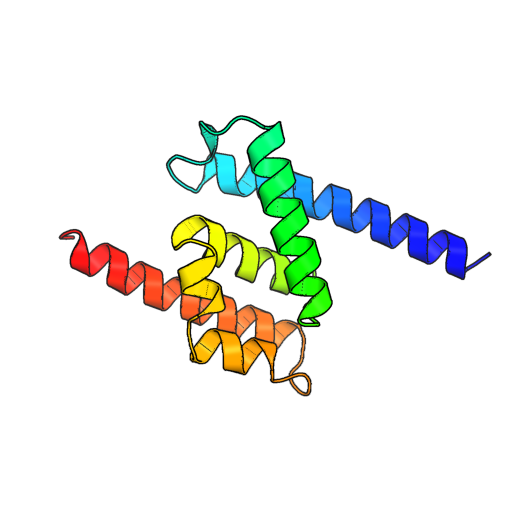A O 1
ATOM 716 N N . ASP A 1 96 ? -0.125 4.072 12.192 1.00 96.62 96 ASP A N 1
ATOM 717 C CA . ASP A 1 96 ? 1.104 3.341 12.530 1.00 96.62 96 ASP A CA 1
ATOM 718 C C . ASP A 1 96 ? 1.421 2.297 11.463 1.00 96.62 96 ASP A C 1
ATOM 720 O O . ASP A 1 96 ? 2.542 2.217 10.971 1.00 96.62 96 ASP A O 1
ATOM 724 N N . ARG A 1 97 ? 0.406 1.548 11.017 1.00 96.81 97 ARG A N 1
ATOM 725 C CA . ARG A 1 97 ? 0.573 0.560 9.942 1.00 96.81 97 ARG A CA 1
ATOM 726 C C . ARG A 1 97 ? 1.017 1.214 8.632 1.00 96.81 97 ARG A C 1
ATOM 728 O O . ARG A 1 97 ? 1.882 0.671 7.955 1.00 96.81 97 ARG A O 1
ATOM 735 N N . ALA A 1 98 ? 0.469 2.382 8.286 1.00 97.12 98 ALA A N 1
ATOM 736 C CA . ALA A 1 98 ? 0.916 3.135 7.114 1.00 97.12 98 ALA A CA 1
ATOM 737 C C . ALA A 1 98 ? 2.378 3.586 7.247 1.00 97.12 98 ALA A C 1
ATOM 739 O O . ALA A 1 98 ? 3.161 3.388 6.321 1.00 97.12 98 ALA A O 1
ATOM 740 N N . LEU A 1 99 ? 2.753 4.131 8.409 1.00 97.19 99 LEU A N 1
ATOM 741 C CA . LEU A 1 99 ? 4.118 4.568 8.692 1.00 97.19 99 LEU A CA 1
ATOM 742 C C . LEU A 1 99 ? 5.118 3.408 8.598 1.00 97.19 99 LEU A C 1
ATOM 744 O O . LEU A 1 99 ? 6.174 3.561 7.997 1.00 97.19 99 LEU A O 1
ATOM 748 N N . LEU A 1 100 ? 4.783 2.235 9.139 1.00 97.44 100 LEU A N 1
ATOM 749 C CA . LEU A 1 100 ? 5.651 1.057 9.066 1.00 97.44 100 LEU A CA 1
ATOM 750 C C . LEU A 1 100 ? 5.861 0.585 7.619 1.00 97.44 100 LEU A C 1
ATOM 752 O O . LEU A 1 100 ? 6.980 0.235 7.249 1.00 97.44 100 LEU A O 1
ATOM 756 N N . ILE A 1 101 ? 4.820 0.633 6.781 1.00 97.69 101 ILE A N 1
ATOM 757 C CA . ILE A 1 101 ? 4.942 0.334 5.345 1.00 97.69 101 ILE A CA 1
ATOM 758 C C . ILE A 1 101 ? 5.819 1.384 4.646 1.00 97.69 101 ILE A C 1
ATOM 760 O O . ILE A 1 101 ? 6.675 1.025 3.838 1.00 97.69 101 ILE A O 1
ATOM 764 N N . GLU A 1 102 ? 5.655 2.671 4.962 1.00 97.00 102 GLU A N 1
ATOM 765 C CA . GLU A 1 102 ? 6.495 3.755 4.427 1.00 97.00 102 GLU A CA 1
ATOM 766 C C . GLU A 1 102 ? 7.971 3.562 4.806 1.00 97.00 102 GLU A C 1
ATOM 768 O O . GLU A 1 102 ? 8.847 3.658 3.947 1.00 97.00 102 GLU A O 1
ATOM 773 N N . MET A 1 103 ? 8.254 3.226 6.068 1.00 97.62 103 MET A N 1
ATOM 774 C CA . MET A 1 103 ? 9.609 2.956 6.554 1.00 97.62 103 MET A CA 1
ATOM 775 C C . MET A 1 103 ? 10.233 1.743 5.864 1.00 97.62 103 MET A C 1
ATOM 777 O O . MET A 1 103 ? 11.384 1.813 5.433 1.00 97.62 103 MET A O 1
ATOM 781 N N . TRP A 1 104 ? 9.473 0.655 5.716 1.00 97.00 104 TRP A N 1
ATOM 782 C CA . TRP A 1 104 ? 9.917 -0.517 4.963 1.00 97.00 104 TRP A CA 1
ATOM 783 C C . TRP A 1 104 ? 10.243 -0.150 3.511 1.00 97.00 104 TRP A C 1
ATOM 785 O O . TRP A 1 104 ? 11.309 -0.498 3.007 1.00 97.00 104 TRP A O 1
ATOM 795 N N . THR A 1 105 ? 9.370 0.627 2.865 1.00 96.00 105 THR A N 1
ATOM 796 C CA . THR A 1 105 ? 9.546 1.081 1.476 1.00 96.00 105 THR A CA 1
ATOM 797 C C . THR A 1 105 ? 10.820 1.911 1.333 1.00 96.00 105 THR A C 1
ATOM 799 O O . THR A 1 105 ? 11.608 1.680 0.419 1.00 96.00 105 THR A O 1
ATOM 802 N N . ALA A 1 106 ? 11.061 2.846 2.256 1.00 94.56 106 ALA A N 1
ATOM 803 C CA . ALA A 1 106 ? 12.260 3.677 2.262 1.00 94.56 106 ALA A CA 1
ATOM 804 C C . ALA A 1 106 ? 13.541 2.852 2.468 1.00 94.56 106 ALA A C 1
ATOM 806 O O . ALA A 1 106 ? 14.533 3.075 1.771 1.00 94.56 106 ALA A O 1
ATOM 807 N N . ALA A 1 107 ? 13.518 1.876 3.381 1.00 94.69 107 ALA A N 1
ATOM 808 C CA . ALA A 1 107 ? 14.645 0.977 3.614 1.00 94.69 107 ALA A CA 1
ATOM 809 C C . ALA A 1 107 ? 14.952 0.129 2.367 1.00 94.69 107 ALA A C 1
ATOM 811 O O . ALA A 1 107 ? 16.083 0.147 1.878 1.00 94.69 107 ALA A O 1
ATOM 812 N N . ALA A 1 108 ? 13.928 -0.514 1.794 1.00 92.62 108 ALA A N 1
ATOM 813 C CA . ALA A 1 108 ? 14.045 -1.316 0.578 1.00 92.62 108 ALA A CA 1
ATOM 814 C C . ALA A 1 108 ? 14.538 -0.488 -0.620 1.00 92.62 108 ALA A C 1
ATOM 816 O O . ALA A 1 108 ? 15.345 -0.966 -1.419 1.00 92.62 108 ALA A O 1
ATOM 817 N N . TYR A 1 109 ? 14.106 0.773 -0.728 1.00 89.12 109 TYR A N 1
ATOM 818 C CA . TYR A 1 109 ? 14.572 1.685 -1.772 1.00 89.12 109 TYR A CA 1
ATOM 819 C C . TYR A 1 109 ? 16.042 2.072 -1.581 1.00 89.12 109 TYR A C 1
ATOM 821 O O . TYR A 1 109 ? 16.811 2.121 -2.542 1.00 89.12 109 TYR A O 1
ATOM 829 N N . GLY A 1 110 ? 16.454 2.310 -0.334 1.00 86.56 110 GLY A N 1
ATOM 830 C CA . GLY A 1 110 ? 17.849 2.562 0.015 1.00 86.56 110 GLY A CA 1
ATOM 831 C C . GLY A 1 110 ? 18.761 1.378 -0.314 1.00 86.56 110 GLY A C 1
ATOM 832 O O . GLY A 1 110 ? 19.861 1.585 -0.828 1.00 86.56 110 GLY A O 1
ATOM 833 N N . ASP A 1 111 ? 18.309 0.148 -0.057 1.00 87.31 111 ASP A N 1
ATOM 834 C CA . ASP A 1 111 ? 19.018 -1.073 -0.461 1.00 87.31 111 ASP A CA 1
ATOM 835 C C . ASP A 1 111 ? 19.091 -1.197 -1.988 1.00 87.31 111 ASP A C 1
ATOM 837 O O . ASP A 1 111 ? 20.177 -1.399 -2.532 1.00 87.31 111 ASP A O 1
ATOM 841 N N . TYR A 1 112 ? 17.968 -0.994 -2.688 1.00 81.75 112 TYR A N 1
ATOM 842 C CA . TYR A 1 112 ? 17.907 -1.026 -4.152 1.00 81.75 112 TYR A CA 1
ATOM 843 C C . TYR A 1 112 ? 18.917 -0.059 -4.785 1.00 81.75 112 TYR A C 1
ATOM 845 O O . TYR A 1 112 ? 19.744 -0.468 -5.604 1.00 81.75 112 TYR A O 1
ATOM 853 N N . ARG A 1 113 ? 18.929 1.206 -4.348 1.00 78.75 113 ARG A N 1
ATOM 854 C CA . ARG A 1 113 ? 19.889 2.205 -4.838 1.00 7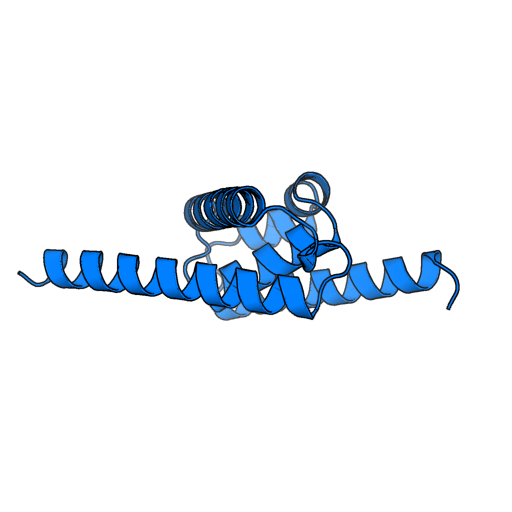8.75 113 ARG A CA 1
ATOM 855 C C . ARG A 1 113 ? 21.341 1.826 -4.562 1.00 78.75 113 ARG A C 1
ATOM 857 O O . ARG A 1 113 ? 22.185 2.047 -5.421 1.00 78.75 113 ARG A O 1
ATOM 864 N N . ARG A 1 114 ? 21.642 1.244 -3.396 1.00 79.81 114 ARG A N 1
ATOM 865 C CA . ARG A 1 114 ? 23.000 0.769 -3.080 1.00 79.81 114 ARG A CA 1
ATOM 866 C C . ARG A 1 114 ? 23.434 -0.367 -4.001 1.00 79.81 114 ARG A C 1
ATOM 868 O O . ARG A 1 114 ? 24.579 -0.379 -4.440 1.00 79.81 114 ARG A O 1
ATOM 875 N N . THR A 1 115 ? 22.530 -1.290 -4.325 1.00 75.25 115 THR A N 1
ATOM 876 C CA . THR A 1 115 ? 22.827 -2.406 -5.238 1.00 75.25 115 THR A CA 1
ATOM 877 C C . THR A 1 115 ? 22.989 -1.986 -6.700 1.00 75.25 115 THR A C 1
ATOM 879 O O . THR A 1 115 ? 23.700 -2.661 -7.434 1.00 75.25 115 THR A O 1
ATOM 882 N N . GLN A 1 116 ? 22.393 -0.862 -7.112 1.00 65.75 116 GLN A N 1
ATOM 883 C CA . GLN A 1 116 ? 22.513 -0.310 -8.470 1.00 65.75 116 GLN A CA 1
ATOM 884 C C . GLN A 1 116 ? 23.789 0.530 -8.700 1.00 65.75 116 GLN A C 1
ATOM 886 O O . GLN A 1 116 ? 24.005 0.986 -9.816 1.00 65.75 116 GLN A O 1
ATOM 891 N N . GLY A 1 117 ? 24.647 0.703 -7.683 1.00 55.75 117 GLY A N 1
ATOM 892 C CA . GLY A 1 117 ? 25.869 1.512 -7.775 1.00 55.75 117 GLY A CA 1
ATOM 893 C C . GLY A 1 117 ? 25.555 3.010 -7.765 1.00 55.75 117 GLY A C 1
ATOM 894 O O . GLY A 1 117 ? 25.122 3.558 -8.771 1.00 55.75 117 GLY A O 1
ATOM 895 N N . GLY A 1 118 ? 25.729 3.645 -6.601 1.00 50.69 118 GLY A N 1
ATOM 896 C CA . GLY A 1 118 ? 25.402 5.059 -6.369 1.00 50.69 118 GLY A CA 1
ATOM 897 C C . GLY A 1 118 ? 25.992 6.040 -7.374 1.00 50.69 118 GLY A C 1
ATOM 898 O O . GLY A 1 118 ? 27.126 5.800 -7.843 1.00 50.69 118 GLY A O 1
#

Secondary structure (DSSP, 8-state):
-HHHHHHHHHHHHHHHHHHHHHHHHHHHSTTGGGS-HHHHHHHHHHHHHHHHHTT--SHHHHHHHHHHHHHH-HHHHHH-HHHHHHHH--SS-HHHHHHHHHHHHHHHHHHHHHHT--

Sequence (118 aa):
MLALKRRQMAAIGEVQLRNNLADFLSRHVDGIGALPLDRLDAELDAIIAYCRKAGLRSQRAVASYALACSLFGNERVAGDPSIIGVLADRSSSQLDRALLIEMWTAAAYGDYRRTQGG

pLDDT: mean 88.5, std 9.43, range [50.69, 97.69]